Protein AF-A0A943JLZ9-F1 (afdb_monomer_lite)

Radius of gyration: 15.03 Å; chains: 1; bounding box: 36×26×39 Å

Secondary structure (DSSP, 8-state):
-HHHHHHHGGGHHHHHHH-GGGGG--HHHHHHHHHHHHHTT--HHHHHHHHHH-GGGGGS-HHHHHHHHHHHHHTT---HHHHHHH-GGGGG--HHHHHHHHHHHHHTT--HHHHHHHHHTT----

pLDDT: mean 94.98, std 5.13, range [67.19, 98.5]

Structure (mmCIF, N/CA/C/O backbone):
data_AF-A0A943JLZ9-F1
#
_entry.id   AF-A0A943JLZ9-F1
#
loop_
_atom_site.group_PDB
_atom_site.id
_atom_site.type_symbol
_atom_site.label_atom_id
_atom_site.label_alt_id
_atom_site.label_comp_id
_atom_site.label_asym_id
_atom_site.label_entity_id
_atom_site.label_seq_id
_atom_site.pdbx_PDB_ins_code
_atom_site.Cartn_x
_atom_site.Cartn_y
_atom_site.Cartn_z
_atom_site.occupancy
_atom_site.B_iso_or_equiv
_atom_site.auth_seq_id
_atom_site.auth_comp_id
_atom_site.auth_asym_id
_atom_site.auth_atom_id
_atom_site.pdbx_PDB_model_num
ATOM 1 N N . MET A 1 1 ? 13.382 -2.433 -11.930 1.00 87.81 1 MET A N 1
ATOM 2 C CA . MET A 1 1 ? 12.777 -2.377 -13.274 1.00 87.81 1 MET A CA 1
ATOM 3 C C . MET A 1 1 ? 12.350 -3.739 -13.820 1.00 87.81 1 MET A C 1
ATOM 5 O O . MET A 1 1 ? 11.164 -3.914 -14.076 1.00 87.81 1 MET A O 1
ATOM 9 N N . LYS A 1 2 ? 13.245 -4.733 -13.972 1.00 89.25 2 LYS A N 1
ATOM 10 C CA . LYS A 1 2 ? 12.861 -6.070 -14.490 1.00 89.25 2 LYS A CA 1
ATOM 11 C C . LYS A 1 2 ? 11.788 -6.750 -13.629 1.00 89.25 2 LYS A C 1
ATOM 13 O O . LYS A 1 2 ? 10.852 -7.335 -14.163 1.00 89.25 2 LYS A O 1
ATOM 18 N N . THR A 1 3 ? 11.918 -6.644 -12.307 1.00 90.69 3 THR A N 1
ATOM 19 C CA . THR A 1 3 ? 10.955 -7.187 -11.338 1.00 90.69 3 THR A CA 1
ATOM 20 C C . THR A 1 3 ? 9.562 -6.594 -11.536 1.00 90.69 3 THR A C 1
ATOM 22 O O . THR A 1 3 ? 8.589 -7.340 -11.586 1.00 90.69 3 THR A O 1
ATOM 25 N N . LEU A 1 4 ? 9.477 -5.277 -11.742 1.00 94.69 4 LEU A N 1
ATOM 26 C CA . LEU A 1 4 ? 8.221 -4.590 -12.031 1.00 94.69 4 LEU A CA 1
ATOM 27 C C . LEU A 1 4 ? 7.621 -5.068 -13.358 1.00 94.69 4 LEU A C 1
ATOM 29 O O . LEU A 1 4 ? 6.477 -5.502 -13.376 1.00 94.69 4 LEU A O 1
ATOM 33 N N . TYR A 1 5 ? 8.403 -5.094 -14.441 1.00 95.06 5 TYR A N 1
ATOM 34 C CA . TYR A 1 5 ? 7.933 -5.595 -15.739 1.00 95.06 5 TYR A CA 1
ATOM 35 C C . TYR A 1 5 ? 7.380 -7.026 -15.656 1.00 95.06 5 TYR A C 1
ATOM 37 O O . TYR A 1 5 ? 6.311 -7.310 -16.186 1.00 95.06 5 TYR A O 1
ATOM 45 N N . ASN A 1 6 ? 8.062 -7.923 -14.940 1.00 94.44 6 ASN A N 1
ATOM 46 C CA . ASN A 1 6 ? 7.595 -9.299 -14.747 1.00 94.44 6 ASN A CA 1
ATOM 47 C C . ASN A 1 6 ? 6.294 -9.397 -13.929 1.00 94.44 6 ASN A C 1
ATOM 49 O O . ASN A 1 6 ? 5.597 -10.407 -14.014 1.00 94.44 6 ASN A O 1
ATOM 53 N N . LEU A 1 7 ? 5.997 -8.397 -13.098 1.00 94.75 7 LEU A N 1
ATOM 54 C CA . LEU A 1 7 ? 4.815 -8.370 -12.242 1.00 94.75 7 LEU A CA 1
ATOM 55 C C . LEU A 1 7 ? 3.585 -7.831 -12.982 1.00 94.75 7 LEU A C 1
ATO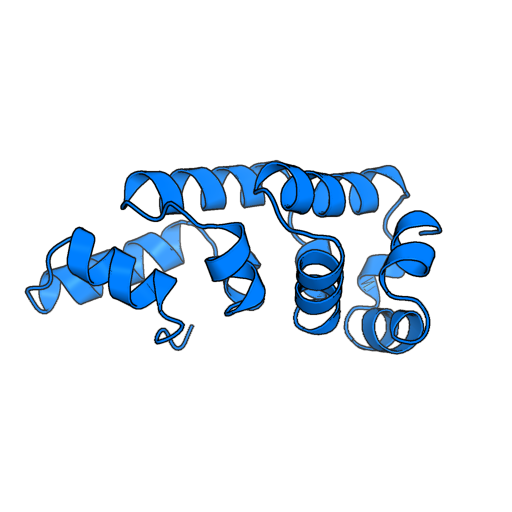M 57 O O . LEU A 1 7 ? 2.511 -8.410 -12.870 1.00 94.75 7 LEU A O 1
ATOM 61 N N . ILE A 1 8 ? 3.739 -6.749 -13.750 1.00 96.25 8 ILE A N 1
ATOM 62 C CA . ILE A 1 8 ? 2.599 -6.059 -14.384 1.00 96.25 8 ILE A CA 1
ATOM 63 C C . ILE A 1 8 ? 2.495 -6.271 -15.899 1.00 96.25 8 ILE A C 1
ATOM 65 O O . ILE A 1 8 ? 1.459 -5.976 -16.483 1.00 96.25 8 ILE A O 1
ATOM 69 N N . GLY A 1 9 ? 3.515 -6.850 -16.540 1.00 95.19 9 GLY A N 1
ATOM 70 C CA . GLY A 1 9 ? 3.451 -7.314 -17.925 1.00 95.19 9 GLY A CA 1
ATOM 71 C C . GLY A 1 9 ? 3.038 -6.224 -18.914 1.00 95.19 9 GLY A C 1
ATOM 72 O O . GLY A 1 9 ? 3.741 -5.231 -19.088 1.00 95.19 9 GLY A O 1
ATOM 73 N N . GLU A 1 10 ? 1.901 -6.424 -19.581 1.00 95.19 10 GLU A N 1
ATOM 74 C CA . GLU A 1 10 ? 1.381 -5.502 -20.599 1.00 95.19 10 GLU A CA 1
ATOM 75 C C . GLU A 1 10 ? 1.022 -4.113 -20.053 1.00 95.19 10 GLU A C 1
ATOM 77 O O . GLU A 1 10 ? 1.152 -3.121 -20.773 1.00 95.19 10 GLU A O 1
ATOM 82 N N . ASP A 1 11 ? 0.680 -4.015 -18.765 1.00 97.50 11 ASP A N 1
ATOM 83 C CA . ASP A 1 11 ? 0.337 -2.751 -18.109 1.00 97.50 11 ASP A CA 1
ATOM 84 C C . ASP A 1 11 ? 1.565 -1.893 -17.783 1.00 97.50 11 ASP A C 1
ATOM 86 O O . ASP A 1 11 ? 1.430 -0.728 -17.408 1.00 97.50 11 ASP A O 1
ATOM 90 N N . PHE A 1 12 ? 2.778 -2.432 -17.960 1.00 97.12 12 PHE A N 1
ATOM 91 C CA . PHE A 1 12 ? 4.025 -1.758 -17.603 1.00 97.12 12 PHE A CA 1
ATOM 92 C C . PHE A 1 12 ? 4.145 -0.364 -18.213 1.00 97.12 12 PHE A C 1
ATOM 94 O O . PHE A 1 12 ? 4.475 0.592 -17.515 1.00 97.12 12 PHE A O 1
ATOM 101 N N . LYS A 1 13 ? 3.824 -0.228 -19.503 1.00 96.81 13 LYS A N 1
ATOM 102 C CA . LYS A 1 13 ? 3.885 1.071 -20.173 1.00 96.81 13 LYS A CA 1
ATOM 103 C C . LYS A 1 13 ? 2.862 2.054 -19.599 1.00 96.81 13 LYS A C 1
ATOM 105 O O . LYS A 1 13 ? 3.217 3.195 -19.346 1.00 96.81 13 LYS A O 1
ATOM 110 N N . ASN A 1 14 ? 1.633 1.604 -19.345 1.00 97.50 14 ASN A N 1
ATOM 111 C CA . ASN A 1 14 ? 0.578 2.454 -18.788 1.00 97.50 14 ASN A CA 1
ATOM 112 C C . ASN A 1 14 ? 0.952 2.956 -17.384 1.00 97.50 14 ASN A C 1
ATOM 114 O O . ASN A 1 14 ? 0.719 4.118 -17.061 1.00 97.50 14 ASN A O 1
ATOM 118 N N . VAL A 1 15 ? 1.574 2.098 -16.571 1.00 97.94 15 VAL A N 1
ATOM 119 C CA . VAL A 1 15 ? 2.063 2.449 -15.230 1.00 97.94 15 VAL A CA 1
ATOM 120 C C . VAL A 1 15 ? 3.192 3.482 -15.295 1.00 97.94 15 VAL A C 1
ATOM 122 O O . VAL A 1 15 ? 3.170 4.440 -14.523 1.00 97.94 15 VAL A O 1
ATOM 125 N N . LEU A 1 16 ? 4.139 3.346 -16.232 1.00 97.12 16 LEU A N 1
ATOM 126 C CA . LEU A 1 16 ? 5.190 4.353 -16.440 1.00 97.12 16 LEU A CA 1
ATOM 127 C C . LEU A 1 16 ? 4.641 5.672 -16.996 1.00 97.12 16 LEU A C 1
ATOM 129 O O . LEU A 1 16 ? 5.058 6.737 -16.552 1.00 97.12 16 LEU A O 1
ATOM 133 N N . ASP A 1 17 ? 3.687 5.612 -17.926 1.00 97.50 17 ASP A N 1
ATOM 134 C CA . ASP A 1 17 ? 3.041 6.801 -18.488 1.00 97.50 17 ASP A CA 1
ATOM 135 C C . ASP A 1 17 ? 2.263 7.568 -17.397 1.00 97.50 17 ASP A C 1
ATOM 137 O O . ASP A 1 17 ? 2.273 8.801 -17.377 1.00 97.50 17 ASP A O 1
ATOM 141 N N . ALA A 1 18 ? 1.629 6.852 -16.459 1.00 97.81 18 ALA A N 1
ATOM 142 C CA . ALA A 1 18 ? 0.933 7.439 -15.314 1.00 97.81 18 ALA A CA 1
ATOM 143 C C . ALA A 1 18 ? 1.897 8.023 -14.269 1.00 97.81 18 ALA A C 1
ATOM 145 O O . ALA A 1 18 ? 1.665 9.123 -13.765 1.00 97.81 18 ALA A O 1
ATOM 146 N N . ASN A 1 19 ? 2.988 7.315 -13.961 1.00 97.75 19 ASN A N 1
ATOM 147 C CA . ASN A 1 19 ? 4.019 7.784 -13.043 1.00 97.75 19 ASN A CA 1
ATOM 148 C C . ASN A 1 19 ? 5.433 7.677 -13.650 1.00 97.75 19 ASN A C 1
ATOM 150 O O . ASN A 1 19 ? 6.174 6.731 -13.358 1.00 97.75 19 ASN A O 1
ATOM 154 N N . PRO A 1 20 ? 5.869 8.699 -14.413 1.00 96.94 20 PRO A N 1
ATOM 155 C CA . PRO A 1 20 ? 7.193 8.708 -15.039 1.00 96.94 20 PRO A CA 1
ATOM 156 C C . PRO A 1 20 ? 8.356 8.750 -14.039 1.00 96.94 20 PRO A C 1
ATOM 158 O O . PRO A 1 20 ? 9.509 8.546 -14.412 1.00 96.94 20 PRO A O 1
ATOM 161 N N . PHE A 1 21 ? 8.094 9.042 -12.757 1.00 96.31 21 PHE A N 1
ATOM 162 C CA . PHE A 1 21 ? 9.129 9.020 -11.722 1.00 96.31 21 PHE A CA 1
ATOM 163 C C . PHE A 1 21 ? 9.728 7.622 -11.535 1.00 96.31 21 PHE A C 1
ATOM 165 O O . PHE A 1 21 ? 10.914 7.523 -11.231 1.00 96.31 21 PHE A O 1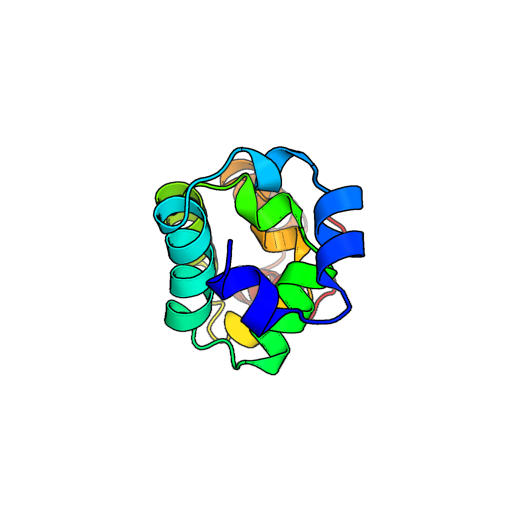
ATOM 172 N N . ILE A 1 22 ? 8.955 6.563 -11.796 1.00 97.12 22 ILE A N 1
ATOM 173 C CA . ILE A 1 22 ? 9.404 5.171 -11.664 1.00 97.12 22 ILE A CA 1
ATOM 174 C C . ILE A 1 22 ? 10.659 4.911 -12.504 1.00 97.12 22 ILE A C 1
ATOM 176 O O . ILE A 1 22 ? 11.548 4.195 -12.058 1.00 97.12 22 ILE A O 1
ATOM 180 N N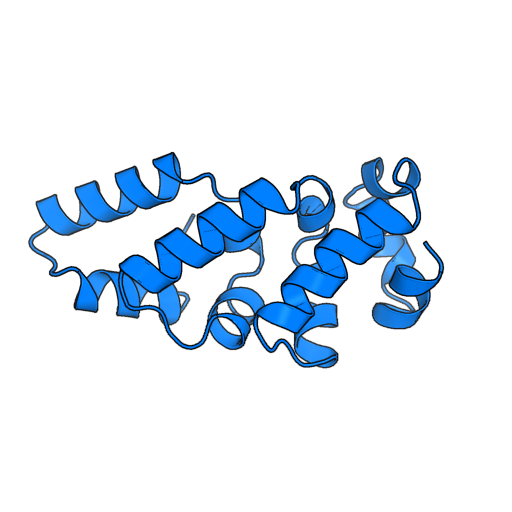 . GLU A 1 23 ? 10.787 5.535 -13.681 1.00 95.56 23 GLU A N 1
ATOM 181 C CA . GLU A 1 23 ? 11.960 5.378 -14.555 1.00 95.56 23 GLU A CA 1
ATOM 182 C C . GLU A 1 23 ? 13.273 5.864 -13.923 1.00 95.56 23 GLU A C 1
ATOM 184 O O . GLU A 1 23 ? 14.354 5.519 -14.399 1.00 95.56 23 GLU A O 1
ATOM 189 N N . LYS A 1 24 ? 13.190 6.676 -12.864 1.00 95.69 24 LYS A N 1
ATOM 190 C CA . LYS A 1 24 ? 14.346 7.223 -12.146 1.00 95.69 24 LYS A CA 1
ATOM 191 C C . LYS A 1 24 ? 14.773 6.364 -10.959 1.00 95.69 24 LYS A C 1
ATOM 193 O O . LYS A 1 24 ? 15.833 6.640 -10.405 1.00 95.69 24 LYS A O 1
ATOM 198 N N . LEU A 1 25 ? 13.959 5.382 -10.577 1.00 95.69 25 LEU A N 1
ATOM 199 C CA . LEU A 1 25 ? 14.217 4.503 -9.445 1.00 95.69 25 LEU A CA 1
ATOM 200 C C . LEU A 1 25 ? 15.157 3.367 -9.833 1.00 95.69 25 LEU A C 1
ATOM 202 O O . LEU A 1 25 ? 15.097 2.834 -10.949 1.00 95.69 25 LEU A O 1
ATOM 206 N N . ASP A 1 26 ? 15.991 2.959 -8.885 1.00 93.88 26 ASP A N 1
ATOM 207 C CA . ASP A 1 26 ? 16.792 1.755 -9.030 1.00 93.88 26 ASP A CA 1
ATOM 208 C C . ASP A 1 26 ? 15.990 0.470 -8.725 1.00 93.88 26 ASP A C 1
ATOM 210 O O . ASP A 1 26 ? 14.812 0.479 -8.350 1.00 93.88 26 ASP A O 1
ATOM 214 N N . ASP A 1 27 ? 16.616 -0.684 -8.970 1.00 91.81 27 ASP A N 1
ATOM 215 C CA . ASP A 1 27 ? 15.980 -1.981 -8.730 1.00 91.81 27 ASP A CA 1
ATOM 216 C C . ASP A 1 27 ? 15.655 -2.204 -7.243 1.00 91.81 27 ASP A C 1
ATOM 218 O O . ASP A 1 27 ? 14.632 -2.821 -6.947 1.00 91.81 27 ASP A O 1
ATOM 222 N N . LEU A 1 28 ? 16.478 -1.687 -6.325 1.00 93.00 28 LEU A N 1
ATOM 223 C CA . LEU A 1 28 ? 16.299 -1.853 -4.883 1.00 93.00 28 LEU A CA 1
ATOM 224 C C . LEU A 1 28 ? 15.105 -1.036 -4.380 1.00 93.00 28 LEU A C 1
ATOM 226 O O . LEU A 1 28 ? 14.304 -1.544 -3.600 1.00 93.00 28 LEU A O 1
ATOM 230 N N . GLU A 1 29 ? 14.956 0.202 -4.845 1.00 94.69 29 GLU A N 1
ATOM 231 C CA . GLU A 1 29 ? 13.817 1.064 -4.520 1.00 94.69 29 GLU A CA 1
ATOM 232 C C . GLU A 1 29 ? 12.498 0.416 -4.960 1.00 94.69 29 GLU A C 1
ATOM 234 O O . GLU A 1 29 ? 11.580 0.263 -4.154 1.00 94.69 29 GLU A O 1
ATOM 239 N N . ILE A 1 30 ? 12.440 -0.084 -6.198 1.00 95.81 30 ILE A N 1
ATOM 240 C CA . ILE A 1 30 ? 11.272 -0.812 -6.715 1.00 95.81 30 ILE A CA 1
ATOM 241 C C . ILE A 1 30 ? 11.001 -2.083 -5.896 1.00 95.81 30 ILE A C 1
ATOM 243 O O . ILE A 1 30 ? 9.848 -2.396 -5.581 1.00 95.81 30 ILE A O 1
ATOM 247 N N . GLU A 1 31 ? 12.047 -2.837 -5.552 1.00 95.25 31 GLU A N 1
ATOM 248 C CA . GLU A 1 31 ? 11.911 -4.057 -4.759 1.00 95.25 31 GLU A CA 1
ATOM 249 C C . GLU A 1 31 ? 11.438 -3.785 -3.334 1.00 95.25 31 GLU A C 1
ATOM 251 O O . GLU A 1 31 ? 10.663 -4.584 -2.816 1.00 95.25 31 GLU A O 1
ATOM 256 N N . ASN A 1 32 ? 11.815 -2.664 -2.720 1.00 96.06 32 ASN A N 1
ATOM 257 C CA . ASN A 1 32 ? 11.348 -2.298 -1.385 1.00 96.06 32 ASN A CA 1
ATOM 258 C C . ASN A 1 32 ? 9.822 -2.130 -1.344 1.00 96.06 32 ASN A C 1
ATOM 260 O O . ASN A 1 32 ? 9.173 -2.685 -0.455 1.00 96.06 32 ASN A O 1
ATOM 264 N N . ASN A 1 33 ? 9.226 -1.438 -2.323 1.00 97.06 33 ASN A N 1
ATOM 265 C CA . ASN A 1 33 ? 7.768 -1.294 -2.392 1.00 97.06 33 ASN A CA 1
ATOM 266 C C . ASN A 1 33 ? 7.071 -2.634 -2.680 1.00 97.06 33 ASN A C 1
ATOM 268 O O . ASN A 1 33 ? 6.052 -2.946 -2.067 1.00 97.06 33 ASN A O 1
ATOM 272 N N . ILE A 1 34 ? 7.630 -3.461 -3.570 1.00 97.31 34 ILE A N 1
ATOM 273 C CA . ILE A 1 34 ? 7.072 -4.790 -3.871 1.00 97.31 34 ILE A CA 1
ATOM 274 C C . ILE A 1 34 ? 7.181 -5.722 -2.654 1.00 97.31 34 ILE A C 1
ATOM 276 O O . ILE A 1 34 ? 6.256 -6.479 -2.367 1.00 97.31 34 ILE A O 1
ATOM 280 N N . ASN A 1 35 ? 8.297 -5.687 -1.928 1.00 97.12 35 ASN A N 1
ATOM 281 C CA . ASN A 1 35 ? 8.498 -6.503 -0.734 1.00 97.12 35 ASN A CA 1
ATOM 282 C C . ASN A 1 35 ? 7.575 -6.066 0.401 1.00 97.12 35 ASN A C 1
ATOM 284 O O . ASN A 1 35 ? 7.020 -6.938 1.059 1.00 97.12 35 ASN A O 1
ATOM 288 N N . PHE A 1 36 ? 7.311 -4.766 0.555 1.00 98.50 36 PHE A N 1
ATOM 289 C CA . PHE A 1 36 ? 6.273 -4.294 1.469 1.00 98.50 36 PHE A CA 1
ATOM 290 C C . PHE A 1 36 ? 4.911 -4.945 1.174 1.00 98.50 36 PHE A C 1
ATOM 292 O O . PHE A 1 36 ? 4.263 -5.433 2.096 1.00 98.50 36 PHE A O 1
ATOM 299 N N . LEU A 1 37 ? 4.492 -5.021 -0.098 1.00 98.44 37 LEU A N 1
ATOM 300 C CA . LEU A 1 37 ? 3.226 -5.677 -0.449 1.00 98.44 37 LEU A CA 1
ATOM 301 C C . LEU A 1 37 ? 3.232 -7.177 -0.106 1.00 98.44 37 LEU A C 1
ATOM 303 O O . LEU A 1 37 ? 2.228 -7.709 0.358 1.00 98.44 37 LEU A O 1
ATOM 307 N N . LYS A 1 38 ? 4.367 -7.864 -0.276 1.00 97.81 38 LYS A N 1
ATOM 308 C CA . LYS A 1 38 ? 4.505 -9.268 0.151 1.00 97.81 38 LYS A CA 1
ATOM 309 C C . LYS A 1 38 ? 4.427 -9.423 1.669 1.00 97.81 38 LYS A C 1
ATOM 311 O O . LYS A 1 38 ? 3.842 -10.387 2.138 1.00 97.81 38 LYS A O 1
ATOM 316 N N . GLU A 1 39 ? 5.019 -8.503 2.428 1.00 97.50 39 GLU A N 1
ATOM 317 C CA . GLU A 1 39 ? 5.006 -8.533 3.897 1.00 97.50 39 GLU A CA 1
ATOM 318 C C . GLU A 1 39 ? 3.614 -8.351 4.499 1.00 97.50 39 GLU A C 1
ATOM 320 O O . GLU A 1 39 ? 3.383 -8.778 5.627 1.00 97.50 39 GLU A O 1
ATOM 325 N N . VAL A 1 40 ? 2.704 -7.698 3.776 1.00 97.44 40 VAL A N 1
ATOM 326 C CA . VAL A 1 40 ? 1.293 -7.577 4.171 1.00 97.44 40 VAL A CA 1
ATOM 327 C C . VAL A 1 40 ? 0.426 -8.684 3.568 1.00 97.44 40 VAL A C 1
ATOM 329 O O . VAL A 1 40 ? -0.790 -8.543 3.529 1.00 97.44 40 VAL A O 1
ATOM 332 N N . ASP A 1 41 ? 1.048 -9.777 3.112 1.00 97.69 41 ASP A N 1
ATOM 333 C CA . ASP A 1 41 ? 0.411 -10.974 2.557 1.00 97.69 41 ASP A CA 1
ATOM 334 C C . ASP A 1 41 ? -0.418 -10.728 1.280 1.00 97.69 41 ASP A C 1
ATOM 336 O O . ASP A 1 41 ? -1.409 -11.421 1.013 1.00 97.69 41 ASP A O 1
ATOM 340 N N . CYS A 1 42 ? -0.023 -9.757 0.444 1.00 98.44 42 CYS A N 1
ATOM 341 C CA . CYS A 1 42 ? -0.622 -9.613 -0.882 1.00 98.44 42 CYS A CA 1
ATOM 342 C C . CYS A 1 42 ? -0.229 -10.790 -1.783 1.00 98.44 42 CYS A C 1
ATOM 344 O O . CYS A 1 42 ? 0.950 -11.083 -2.008 1.00 98.44 42 CYS A O 1
ATOM 346 N N . SER A 1 43 ? -1.235 -11.425 -2.379 1.00 98.12 43 SER A N 1
ATOM 347 C CA . SER A 1 43 ? -1.044 -12.357 -3.487 1.00 98.12 43 SER A CA 1
ATOM 348 C C . SER A 1 43 ? -0.480 -11.654 -4.728 1.00 98.12 43 SER A C 1
ATOM 350 O O . SER A 1 43 ? -0.493 -10.428 -4.839 1.00 98.12 43 SER A O 1
ATOM 352 N N . TYR A 1 44 ? -0.005 -12.439 -5.697 1.00 97.44 44 TYR A N 1
ATOM 353 C CA . TYR A 1 44 ? 0.505 -11.906 -6.964 1.00 97.44 44 TYR A CA 1
ATOM 354 C C . TYR A 1 44 ? -0.522 -11.020 -7.689 1.00 97.44 44 TYR A C 1
ATOM 356 O O . TYR A 1 44 ? -0.179 -9.917 -8.108 1.00 97.44 44 TYR A O 1
ATOM 364 N N . GLU A 1 45 ? -1.780 -11.463 -7.766 1.00 97.50 45 GLU A N 1
ATOM 365 C CA . GLU A 1 45 ? -2.855 -10.694 -8.406 1.00 97.50 45 GLU A CA 1
ATOM 366 C C . GLU A 1 45 ? -3.163 -9.397 -7.648 1.00 97.50 45 GLU A C 1
ATOM 368 O O . GLU A 1 45 ? -3.274 -8.345 -8.268 1.00 97.50 45 GLU A O 1
ATOM 373 N N . GLN A 1 46 ? -3.198 -9.435 -6.311 1.00 98.31 46 GLN A N 1
ATOM 374 C CA . GLN A 1 46 ? -3.390 -8.227 -5.496 1.00 98.31 46 GLN A CA 1
ATOM 375 C C . GLN A 1 46 ? -2.244 -7.230 -5.695 1.00 98.31 46 GLN A C 1
ATOM 377 O O . GLN A 1 46 ? -2.475 -6.0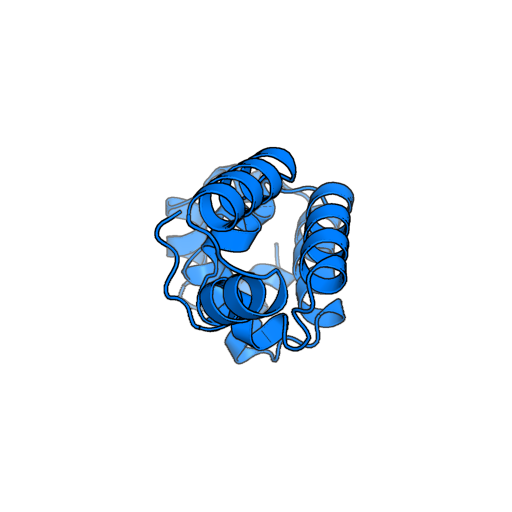46 -5.913 1.00 98.31 46 GLN A O 1
ATOM 382 N N . MET A 1 47 ? -0.989 -7.696 -5.691 1.00 98.50 47 MET A N 1
ATOM 383 C CA . MET A 1 47 ? 0.159 -6.826 -5.968 1.00 98.50 47 MET A CA 1
ATOM 384 C C . MET A 1 47 ? 0.060 -6.178 -7.351 1.00 98.50 47 MET A C 1
ATOM 386 O O . MET A 1 47 ? 0.317 -4.981 -7.489 1.00 98.50 47 MET A O 1
ATOM 390 N N . LYS A 1 48 ? -0.324 -6.959 -8.367 1.00 98.12 48 LYS A N 1
ATOM 391 C CA . LYS A 1 48 ? -0.516 -6.464 -9.731 1.00 98.12 48 LYS A CA 1
ATOM 392 C C . LYS A 1 48 ? -1.604 -5.387 -9.775 1.00 98.12 48 LYS A C 1
ATOM 394 O O . LYS A 1 48 ? -1.337 -4.295 -10.275 1.00 98.12 48 LYS A O 1
ATOM 399 N N . ASN A 1 49 ? -2.782 -5.659 -9.215 1.00 97.88 49 ASN A N 1
ATOM 400 C CA . ASN A 1 49 ? -3.896 -4.712 -9.158 1.00 97.88 49 ASN A CA 1
ATOM 401 C C . ASN A 1 49 ? -3.492 -3.411 -8.460 1.00 97.88 49 ASN A C 1
ATOM 403 O O . ASN A 1 49 ? -3.639 -2.334 -9.036 1.00 97.88 49 ASN A O 1
ATOM 407 N N . ILE A 1 50 ? -2.919 -3.509 -7.258 1.00 98.44 50 ILE A N 1
ATOM 408 C CA . ILE A 1 50 ? -2.489 -2.352 -6.465 1.00 98.44 50 ILE A CA 1
ATOM 409 C C . ILE A 1 50 ? -1.562 -1.450 -7.276 1.00 98.44 50 ILE A C 1
ATOM 411 O O . ILE A 1 50 ? -1.759 -0.240 -7.308 1.00 98.44 50 ILE A O 1
ATOM 415 N N . ILE A 1 51 ? -0.569 -2.024 -7.958 1.00 98.38 51 ILE A N 1
ATOM 416 C CA . ILE A 1 51 ? 0.405 -1.248 -8.732 1.00 98.38 51 ILE A CA 1
ATOM 417 C C . ILE A 1 51 ? -0.238 -0.591 -9.956 1.00 98.38 51 ILE A C 1
ATOM 419 O O . ILE A 1 51 ? 0.070 0.561 -10.258 1.00 98.38 51 ILE A O 1
ATOM 423 N N . ILE A 1 52 ? -1.122 -1.300 -10.660 1.00 97.88 52 ILE A N 1
ATOM 424 C CA . ILE A 1 52 ? -1.811 -0.763 -11.840 1.00 97.88 52 ILE A CA 1
ATOM 425 C C . ILE A 1 52 ? -2.718 0.407 -11.449 1.00 97.88 52 ILE A C 1
ATOM 427 O O . ILE A 1 52 ? -2.725 1.434 -12.127 1.00 97.88 52 ILE A O 1
ATOM 431 N N . PHE A 1 53 ? -3.459 0.270 -10.348 1.00 97.06 53 PHE A N 1
ATOM 432 C CA . PHE A 1 53 ? -4.399 1.289 -9.879 1.00 97.06 53 PHE A CA 1
ATOM 433 C C . PHE A 1 53 ? -3.741 2.394 -9.044 1.00 97.06 53 PHE A C 1
ATOM 435 O O . PHE A 1 53 ? -4.300 3.485 -8.935 1.00 97.06 53 PHE A O 1
ATOM 442 N N . ASN A 1 54 ? -2.552 2.153 -8.488 1.00 97.88 54 ASN A N 1
ATOM 443 C CA . ASN A 1 54 ? -1.760 3.155 -7.783 1.00 97.88 54 ASN A CA 1
ATOM 444 C C . ASN A 1 54 ? -0.256 3.098 -8.142 1.00 97.88 54 ASN A C 1
ATOM 446 O O . ASN A 1 54 ? 0.576 2.710 -7.315 1.00 97.88 54 ASN A O 1
ATOM 450 N N . PRO A 1 55 ? 0.134 3.592 -9.333 1.00 97.81 55 PRO A N 1
ATOM 451 C CA . PRO A 1 55 ? 1.542 3.757 -9.706 1.00 97.81 55 PRO A CA 1
ATOM 452 C C . PRO A 1 55 ? 2.344 4.666 -8.760 1.00 97.81 55 PRO A C 1
ATOM 454 O O . PRO A 1 55 ? 3.570 4.577 -8.705 1.00 97.81 55 PRO A O 1
ATOM 457 N N . TRP A 1 56 ? 1.679 5.549 -8.007 1.00 97.56 56 TRP A N 1
ATOM 458 C CA . TRP A 1 56 ? 2.315 6.463 -7.051 1.00 97.56 56 TRP A CA 1
ATOM 459 C C . TRP A 1 56 ? 2.783 5.782 -5.764 1.00 97.56 56 TRP A C 1
ATOM 461 O O . TRP A 1 56 ? 3.522 6.403 -5.002 1.00 97.56 56 TRP A O 1
ATOM 471 N N . LEU A 1 57 ? 2.468 4.496 -5.559 1.00 97.56 57 LEU A N 1
ATOM 472 C CA . LEU A 1 57 ? 3.075 3.681 -4.503 1.00 97.56 57 LEU A CA 1
ATOM 473 C C . LEU A 1 57 ? 4.610 3.790 -4.510 1.00 97.56 57 LEU A C 1
ATOM 475 O O . LEU A 1 57 ? 5.228 3.867 -3.452 1.00 97.56 57 LEU A O 1
ATOM 479 N N . PHE A 1 58 ? 5.223 3.853 -5.694 1.00 97.50 58 PHE A N 1
ATOM 480 C CA . PHE A 1 58 ? 6.677 3.948 -5.859 1.00 97.50 58 PHE A CA 1
ATOM 481 C C . PHE A 1 58 ? 7.276 5.305 -5.466 1.00 97.50 58 PHE A C 1
ATOM 483 O O . PHE A 1 58 ? 8.493 5.461 -5.445 1.00 97.50 58 PHE A O 1
ATOM 490 N N . ASN A 1 59 ? 6.449 6.295 -5.130 1.00 96.44 59 ASN A N 1
ATOM 491 C CA . ASN A 1 59 ? 6.922 7.548 -4.545 1.00 96.44 59 ASN A CA 1
ATOM 492 C C . ASN A 1 59 ? 7.088 7.437 -3.024 1.00 96.44 59 ASN A C 1
ATOM 494 O O . ASN A 1 59 ? 7.658 8.342 -2.417 1.00 96.44 59 ASN A O 1
ATOM 498 N N . ARG A 1 60 ? 6.566 6.370 -2.405 1.00 96.88 60 ARG A N 1
ATOM 499 C CA . ARG A 1 60 ? 6.621 6.160 -0.959 1.00 96.88 60 ARG A CA 1
ATOM 500 C C . ARG A 1 60 ? 7.877 5.394 -0.582 1.00 96.88 60 ARG A C 1
ATOM 502 O O . ARG A 1 60 ? 8.211 4.376 -1.189 1.00 96.88 60 ARG A O 1
ATOM 509 N N . SER A 1 61 ? 8.527 5.840 0.483 1.00 95.50 61 SER A N 1
ATOM 510 C CA . SER A 1 61 ? 9.588 5.075 1.130 1.00 95.50 61 SER A CA 1
ATOM 511 C C . SER A 1 61 ? 9.016 3.891 1.914 1.00 95.50 61 SER A C 1
ATOM 513 O O . SER A 1 61 ? 7.882 3.915 2.400 1.00 95.50 61 SER A O 1
ATOM 515 N N . TYR A 1 62 ? 9.834 2.856 2.098 1.00 95.38 62 TYR A N 1
ATOM 516 C CA . TYR A 1 62 ? 9.468 1.709 2.930 1.00 95.38 62 TYR A CA 1
ATOM 517 C C . TYR A 1 62 ? 9.097 2.128 4.365 1.00 95.38 62 TYR A C 1
ATOM 519 O O . TYR A 1 62 ? 8.130 1.618 4.927 1.00 95.38 62 TYR A O 1
ATOM 527 N N . ASP A 1 63 ? 9.811 3.098 4.945 1.00 96.38 63 ASP A N 1
ATOM 528 C CA . ASP A 1 63 ? 9.539 3.588 6.301 1.00 96.38 63 ASP A CA 1
ATOM 529 C C . ASP A 1 63 ? 8.169 4.269 6.422 1.00 96.38 63 ASP A C 1
ATOM 531 O O . ASP A 1 63 ? 7.479 4.094 7.429 1.00 96.38 63 ASP A O 1
ATOM 535 N N . GLU A 1 64 ? 7.752 5.035 5.411 1.00 97.12 64 GLU A N 1
ATOM 536 C CA . GLU A 1 64 ? 6.419 5.652 5.362 1.00 97.12 64 GLU A CA 1
ATOM 537 C C . GLU A 1 64 ? 5.322 4.591 5.262 1.00 97.12 64 GLU A C 1
ATOM 539 O O . GLU A 1 64 ? 4.371 4.609 6.047 1.00 97.12 64 GLU A O 1
ATOM 544 N N . LEU A 1 65 ? 5.495 3.613 4.370 1.00 98.12 65 LEU A N 1
ATOM 545 C CA . LEU A 1 65 ? 4.564 2.494 4.226 1.00 98.12 65 LEU A CA 1
ATOM 546 C C . LEU A 1 65 ? 4.471 1.665 5.511 1.00 98.12 65 LEU A C 1
ATOM 548 O O . LEU A 1 65 ? 3.381 1.280 5.936 1.00 98.12 65 LEU A O 1
ATOM 552 N N . ASN A 1 66 ? 5.596 1.441 6.189 1.00 97.50 66 ASN A N 1
ATOM 553 C CA . ASN A 1 66 ? 5.633 0.705 7.446 1.00 97.50 66 ASN A CA 1
ATOM 554 C C . ASN A 1 66 ? 4.944 1.476 8.587 1.00 97.50 66 ASN A C 1
ATOM 556 O O . ASN A 1 66 ? 4.234 0.877 9.396 1.00 97.50 66 ASN A O 1
ATOM 560 N N . LYS A 1 67 ? 5.089 2.807 8.645 1.00 97.88 67 LYS A N 1
ATOM 561 C CA . LYS A 1 67 ? 4.322 3.645 9.583 1.00 97.88 67 LYS A CA 1
ATOM 562 C C . LYS A 1 67 ? 2.821 3.543 9.313 1.00 97.88 67 LYS A C 1
ATOM 564 O O . LYS A 1 67 ? 2.063 3.377 10.268 1.00 97.88 67 LYS A O 1
ATOM 569 N N . LEU A 1 68 ? 2.405 3.592 8.044 1.00 98.06 68 LEU A N 1
ATOM 570 C CA . LEU A 1 68 ? 0.997 3.470 7.658 1.00 98.06 68 LEU A CA 1
ATOM 571 C C . LEU A 1 68 ? 0.442 2.100 8.057 1.00 98.06 68 LEU A C 1
ATOM 573 O O . LEU A 1 68 ? -0.562 2.034 8.762 1.00 98.06 68 LEU A O 1
ATOM 577 N N . LYS A 1 69 ? 1.149 1.018 7.709 1.00 97.56 69 LYS A N 1
ATOM 578 C CA . LYS A 1 69 ? 0.839 -0.356 8.137 1.00 97.56 69 LYS A CA 1
ATOM 579 C C . LYS A 1 69 ? 0.601 -0.435 9.646 1.00 97.56 69 LYS A C 1
ATOM 581 O O . LYS A 1 69 ? -0.442 -0.913 10.085 1.00 97.56 69 LYS A O 1
ATOM 586 N N . ASN A 1 70 ? 1.536 0.080 10.443 1.00 97.50 70 ASN A N 1
ATOM 587 C CA . ASN A 1 70 ? 1.436 0.031 11.902 1.00 97.50 70 ASN A CA 1
ATOM 588 C C . ASN A 1 70 ? 0.259 0.855 12.435 1.00 97.50 70 ASN A C 1
ATOM 590 O O . ASN A 1 70 ? -0.403 0.430 13.383 1.00 97.50 70 ASN A O 1
ATOM 594 N N . LYS A 1 71 ? -0.036 2.007 11.821 1.00 97.38 71 LYS A N 1
ATOM 595 C CA . LYS A 1 71 ? -1.199 2.821 12.182 1.00 97.38 71 LYS A CA 1
ATOM 596 C C . LYS A 1 71 ? -2.508 2.075 11.914 1.00 97.38 71 LYS A C 1
ATOM 598 O O . LYS A 1 71 ? -3.347 2.024 12.811 1.00 97.38 71 LYS A O 1
ATOM 603 N N . LEU A 1 72 ? -2.660 1.465 10.740 1.00 96.94 72 LEU A N 1
ATOM 604 C CA . LEU A 1 72 ? -3.860 0.709 10.364 1.00 96.94 72 LEU A CA 1
ATOM 605 C C . LEU A 1 72 ? -4.070 -0.516 11.274 1.00 96.94 72 LEU A C 1
ATOM 607 O O . LEU A 1 72 ? -5.173 -0.741 11.767 1.00 96.94 72 LEU A O 1
ATOM 611 N N . ILE A 1 73 ? -2.998 -1.239 11.610 1.00 96.56 73 ILE A N 1
ATOM 612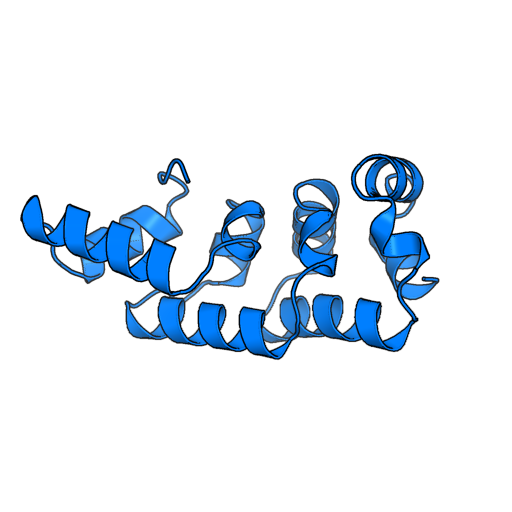 C CA . ILE A 1 73 ? -3.059 -2.340 12.586 1.00 96.56 73 ILE A CA 1
ATOM 613 C C . ILE A 1 73 ? -3.457 -1.822 13.973 1.00 96.56 73 ILE A C 1
ATOM 615 O O . ILE A 1 73 ? -4.280 -2.437 14.648 1.00 96.56 73 ILE A O 1
ATOM 619 N N . SER A 1 74 ? -2.914 -0.677 14.406 1.00 96.06 74 SER A N 1
ATOM 620 C CA . SER A 1 74 ? -3.196 -0.124 15.740 1.00 96.06 74 SER A CA 1
ATOM 621 C C . SER A 1 74 ? -4.664 0.252 15.958 1.00 96.06 74 SER A C 1
ATOM 623 O O . SER A 1 74 ? -5.108 0.294 17.104 1.00 96.06 74 SER A O 1
ATOM 625 N N . ILE A 1 75 ? -5.411 0.509 14.879 1.00 95.31 75 ILE A N 1
ATOM 626 C CA . ILE A 1 75 ? -6.848 0.805 14.934 1.00 95.31 75 ILE A CA 1
ATOM 627 C C . ILE A 1 75 ? -7.723 -0.435 14.718 1.00 95.31 75 ILE A C 1
ATOM 629 O O . ILE A 1 75 ? -8.935 -0.330 14.828 1.00 95.31 75 ILE A O 1
ATOM 633 N N . GLY A 1 76 ? -7.130 -1.609 14.474 1.00 95.12 76 GLY A N 1
ATOM 634 C CA . GLY A 1 76 ? -7.847 -2.885 14.402 1.00 95.12 76 GLY A CA 1
ATOM 635 C C . GLY A 1 76 ? -7.995 -3.487 13.004 1.00 95.12 76 GLY A C 1
ATOM 636 O O . GLY A 1 76 ? -8.645 -4.521 12.874 1.00 95.12 76 GLY A O 1
ATOM 637 N N . ILE A 1 77 ? -7.380 -2.906 11.969 1.00 95.31 77 ILE A N 1
ATOM 638 C CA . ILE A 1 77 ? -7.407 -3.489 10.620 1.00 95.31 77 ILE A CA 1
ATOM 639 C C . ILE A 1 77 ? -6.451 -4.682 10.571 1.00 95.31 77 ILE A C 1
ATOM 641 O O . ILE A 1 77 ? -5.264 -4.558 10.876 1.00 95.31 77 ILE A O 1
ATOM 645 N N . THR A 1 78 ? -6.975 -5.844 10.184 1.00 89.62 78 THR A N 1
ATOM 646 C CA . THR A 1 78 ? -6.236 -7.117 10.228 1.00 89.62 78 THR A CA 1
ATOM 647 C C . THR A 1 78 ? -5.929 -7.701 8.851 1.00 89.62 78 THR A C 1
ATOM 649 O O . THR A 1 78 ? -4.918 -8.383 8.712 1.00 89.62 78 THR A O 1
ATOM 652 N N . ASN A 1 79 ? -6.729 -7.398 7.823 1.00 93.38 79 ASN A N 1
ATOM 653 C CA . ASN A 1 79 ? -6.582 -7.959 6.473 1.00 93.38 79 ASN A CA 1
ATOM 654 C C . ASN A 1 79 ? -6.017 -6.932 5.481 1.00 93.38 79 ASN A C 1
ATOM 656 O O . ASN A 1 79 ? -6.647 -6.608 4.477 1.00 93.38 79 ASN A O 1
ATOM 660 N N . LEU A 1 80 ? -4.815 -6.417 5.757 1.00 96.94 80 LEU A N 1
ATOM 661 C CA . LEU A 1 80 ? -4.220 -5.320 4.981 1.00 96.94 80 LEU A CA 1
ATOM 662 C C . LEU A 1 80 ? -4.064 -5.613 3.485 1.00 96.94 80 LEU A C 1
ATOM 664 O O . LEU A 1 80 ? -4.199 -4.699 2.676 1.00 96.94 80 LEU A O 1
ATOM 668 N N . ASN A 1 81 ? -3.809 -6.862 3.095 1.00 97.31 81 ASN A N 1
ATOM 669 C CA . ASN A 1 81 ? -3.797 -7.255 1.687 1.00 97.31 81 ASN A CA 1
ATOM 670 C C . ASN A 1 81 ? -5.133 -6.983 0.986 1.00 97.31 81 ASN A C 1
ATOM 672 O O . ASN A 1 81 ? -5.143 -6.498 -0.143 1.00 97.31 81 ASN A O 1
ATOM 676 N N . ILE A 1 82 ? -6.252 -7.282 1.649 1.00 95.50 82 ILE A N 1
ATOM 677 C CA . ILE A 1 82 ? -7.598 -7.015 1.132 1.00 95.50 82 ILE A CA 1
ATOM 678 C C . ILE A 1 82 ? -7.866 -5.508 1.155 1.00 95.50 82 ILE A C 1
ATOM 680 O O . ILE A 1 82 ? -8.315 -4.954 0.150 1.00 95.50 82 ILE A O 1
ATOM 684 N N . THR A 1 83 ? -7.539 -4.824 2.255 1.00 96.06 83 THR A N 1
ATOM 685 C CA . THR A 1 83 ? -7.730 -3.372 2.377 1.00 96.06 83 THR A CA 1
ATOM 686 C C . THR A 1 83 ? -6.987 -2.614 1.272 1.00 96.06 83 THR A C 1
ATOM 688 O O . THR A 1 83 ? -7.553 -1.735 0.629 1.00 96.06 83 THR A O 1
ATOM 691 N N . PHE A 1 84 ? -5.725 -2.959 1.003 1.00 97.19 84 PHE A N 1
ATOM 692 C CA . PHE A 1 84 ? -4.930 -2.277 -0.018 1.00 97.19 84 PHE A CA 1
ATOM 693 C C . PHE A 1 84 ? -5.325 -2.653 -1.444 1.00 97.19 84 PHE A C 1
ATOM 695 O O . PHE A 1 84 ? -5.280 -1.786 -2.308 1.00 97.19 84 PHE A O 1
ATOM 702 N N . ASP A 1 85 ? -5.736 -3.895 -1.710 1.00 95.88 85 ASP A N 1
ATOM 703 C CA . ASP A 1 85 ? -6.236 -4.288 -3.036 1.00 95.88 85 ASP A CA 1
ATOM 704 C C . ASP A 1 85 ? -7.557 -3.584 -3.378 1.00 95.88 85 ASP A C 1
ATOM 706 O O . ASP A 1 85 ? -7.747 -3.118 -4.500 1.00 95.88 85 ASP A O 1
ATOM 710 N N . THR A 1 86 ? -8.443 -3.429 -2.390 1.00 93.81 86 THR A N 1
ATOM 711 C CA . THR A 1 86 ? -9.715 -2.709 -2.560 1.00 93.81 86 THR A CA 1
ATOM 712 C C . THR A 1 86 ? -9.546 -1.189 -2.582 1.00 93.81 86 THR A C 1
ATOM 714 O O . THR A 1 86 ? -10.302 -0.505 -3.270 1.00 93.81 86 THR A O 1
ATOM 717 N N . GLN A 1 87 ? -8.542 -0.649 -1.881 1.00 94.00 87 GLN A N 1
ATOM 718 C CA . GLN A 1 87 ? -8.220 0.782 -1.854 1.00 94.00 87 GLN A CA 1
ATOM 719 C C . GLN A 1 87 ? -6.721 1.050 -2.063 1.00 94.00 87 GLN A C 1
ATOM 721 O O . GLN A 1 87 ? -6.023 1.482 -1.139 1.00 94.00 87 GLN A O 1
ATOM 726 N N . PRO A 1 88 ? -6.207 0.904 -3.295 1.00 95.88 88 PRO A N 1
ATOM 727 C CA . PRO A 1 88 ? -4.782 1.093 -3.569 1.00 95.88 88 PRO A CA 1
ATOM 728 C C . PRO A 1 88 ? -4.260 2.487 -3.203 1.00 95.88 88 PRO A C 1
ATOM 730 O O . PRO A 1 88 ? -3.103 2.634 -2.812 1.00 95.88 88 PRO A O 1
ATOM 733 N N . LEU A 1 89 ? -5.112 3.517 -3.281 1.00 95.19 89 LEU A N 1
ATOM 734 C CA . LEU A 1 89 ? -4.759 4.904 -2.959 1.00 95.19 89 LEU A CA 1
ATOM 735 C C . LEU A 1 89 ? -4.567 5.164 -1.458 1.00 95.19 89 LEU A C 1
ATOM 737 O O . LEU A 1 89 ? -3.917 6.149 -1.109 1.00 95.19 89 LEU A O 1
ATOM 741 N N . LEU A 1 90 ? -5.043 4.280 -0.570 1.00 95.94 90 LEU A N 1
ATOM 742 C CA . LEU A 1 90 ? -4.749 4.364 0.866 1.00 95.94 90 LEU A CA 1
ATOM 743 C C . LEU A 1 90 ? -3.234 4.347 1.116 1.00 95.94 90 LEU A C 1
ATOM 745 O O . LEU A 1 90 ? -2.738 5.044 1.996 1.00 95.94 90 LEU A O 1
ATOM 749 N N . LEU A 1 91 ? -2.481 3.629 0.278 1.00 97.12 91 LEU A N 1
ATOM 750 C CA . LEU A 1 91 ? -1.020 3.572 0.334 1.00 97.12 91 LEU A CA 1
ATOM 751 C C . LEU A 1 91 ? -0.335 4.910 0.038 1.00 97.12 91 LEU A C 1
ATOM 753 O O . LEU A 1 91 ? 0.870 5.008 0.241 1.00 97.12 91 LEU A O 1
ATOM 757 N N . ASN A 1 92 ? -1.064 5.935 -0.410 1.00 95.94 92 ASN A N 1
ATOM 758 C CA . ASN A 1 92 ? -0.541 7.288 -0.614 1.00 95.94 92 ASN A CA 1
ATOM 759 C C . ASN A 1 92 ? -0.776 8.203 0.592 1.00 95.94 92 ASN A C 1
ATOM 761 O O . ASN A 1 92 ? -0.236 9.304 0.614 1.00 95.94 92 ASN A O 1
ATOM 765 N N . LYS A 1 93 ? -1.538 7.755 1.598 1.00 95.56 93 LYS A N 1
ATOM 766 C CA . LYS A 1 93 ? -1.879 8.582 2.754 1.00 95.56 93 LYS A CA 1
ATOM 767 C C . LYS A 1 93 ? -0.726 8.755 3.722 1.00 95.56 93 LYS A C 1
ATOM 769 O O . LYS A 1 93 ? 0.072 7.840 3.964 1.00 95.56 93 LYS A O 1
ATOM 774 N N . GLU A 1 94 ? -0.661 9.948 4.287 1.00 95.25 94 GLU A N 1
ATOM 775 C CA . GLU A 1 94 ? 0.172 10.281 5.426 1.00 95.25 94 GLU A CA 1
ATOM 776 C C . GLU A 1 94 ? -0.541 9.952 6.738 1.00 95.25 94 GLU A C 1
ATOM 778 O O . GLU A 1 94 ? -1.767 9.941 6.831 1.00 95.25 94 GLU A O 1
ATOM 783 N N . ILE A 1 95 ? 0.235 9.708 7.795 1.00 96.12 95 ILE A N 1
ATOM 784 C CA . ILE A 1 95 ? -0.325 9.326 9.102 1.00 96.12 95 ILE A CA 1
ATOM 785 C C . ILE A 1 95 ? -1.255 10.402 9.657 1.00 96.12 95 ILE A C 1
ATOM 787 O O . ILE A 1 95 ? -2.293 10.066 10.220 1.00 96.12 95 ILE A O 1
ATOM 791 N N . PHE A 1 96 ? -0.914 11.678 9.458 1.00 95.69 96 PHE A N 1
ATOM 792 C CA . PHE A 1 96 ? -1.751 12.776 9.932 1.00 95.69 96 PHE A CA 1
ATOM 793 C C . PHE A 1 96 ? -3.115 12.799 9.227 1.00 95.69 96 PHE A C 1
ATOM 795 O O . PHE A 1 96 ? -4.103 13.109 9.875 1.00 95.69 96 PHE A O 1
ATOM 802 N N . GLU A 1 97 ? -3.200 12.411 7.948 1.00 95.88 97 GLU A N 1
ATOM 803 C CA . GLU A 1 97 ? -4.483 12.324 7.234 1.00 95.88 97 GLU A CA 1
ATOM 804 C C . GLU A 1 97 ? -5.361 11.213 7.822 1.00 95.88 97 GLU A C 1
ATOM 806 O O . GLU A 1 97 ? -6.568 11.387 7.988 1.00 95.88 97 GLU A O 1
ATOM 811 N N . ILE A 1 98 ? -4.750 10.080 8.186 1.00 95.94 98 ILE A N 1
ATOM 812 C CA . ILE A 1 98 ? -5.449 8.984 8.867 1.00 95.94 98 ILE A CA 1
ATOM 813 C C . ILE A 1 98 ? -5.923 9.430 10.256 1.00 95.94 98 ILE A C 1
ATOM 815 O O . ILE A 1 98 ? -7.058 9.152 10.640 1.00 95.94 98 ILE A O 1
ATOM 819 N N . ASP A 1 99 ? -5.076 10.132 11.011 1.00 95.81 99 ASP A N 1
ATOM 820 C CA . ASP A 1 99 ? -5.429 10.673 12.326 1.00 95.81 99 ASP A CA 1
ATOM 821 C C . ASP A 1 99 ? -6.566 11.696 12.238 1.00 95.81 99 ASP A C 1
ATOM 823 O O . ASP A 1 99 ? -7.505 11.637 13.034 1.00 95.81 99 ASP A O 1
ATOM 827 N N . ASP A 1 100 ? -6.511 12.608 11.269 1.00 96.06 100 ASP A N 1
ATOM 828 C CA . ASP A 1 100 ? -7.545 13.614 11.046 1.00 96.06 100 ASP A CA 1
ATOM 829 C C . ASP A 1 100 ? -8.882 12.954 10.702 1.00 96.06 100 ASP A C 1
ATOM 831 O O . ASP A 1 100 ? -9.890 13.259 11.346 1.00 96.06 100 ASP A O 1
ATOM 835 N N . PHE A 1 101 ? -8.884 11.970 9.796 1.00 95.06 101 PHE A N 1
ATOM 836 C CA . PHE A 1 101 ? -10.078 11.186 9.481 1.00 95.06 101 PHE A CA 1
ATOM 837 C C . PHE A 1 101 ? -10.663 10.513 10.730 1.00 95.06 101 PHE A C 1
ATOM 839 O O . PHE A 1 101 ? -11.851 10.669 11.020 1.00 95.06 101 PHE A O 1
ATOM 846 N N . ILE A 1 102 ? -9.834 9.811 11.511 1.00 95.62 102 ILE A N 1
ATOM 847 C CA . ILE A 1 102 ? -10.267 9.152 12.752 1.00 95.62 102 ILE A CA 1
ATOM 848 C C . ILE A 1 102 ? -10.880 10.174 13.714 1.00 95.62 102 ILE A C 1
ATOM 850 O O . ILE A 1 102 ? -11.973 9.960 14.236 1.00 95.62 102 ILE A O 1
ATOM 854 N N . ASN A 1 103 ? -10.210 11.308 13.924 1.00 96.31 103 ASN A N 1
ATOM 855 C CA . ASN A 1 103 ? -10.678 12.356 14.825 1.00 96.31 103 ASN A CA 1
ATOM 856 C C . ASN A 1 103 ? -12.021 12.945 14.375 1.00 96.31 103 ASN A C 1
ATOM 858 O O . ASN A 1 103 ? -12.868 13.264 15.213 1.00 96.31 103 ASN A O 1
ATOM 862 N N . GLU A 1 104 ? -12.240 13.098 13.071 1.00 95.75 104 GLU A N 1
ATOM 863 C CA . GLU A 1 104 ? -13.528 13.525 12.525 1.00 95.75 104 GLU A CA 1
ATOM 864 C C . GLU A 1 104 ? -14.636 12.496 12.753 1.00 95.75 104 GLU A C 1
ATOM 866 O O . GLU A 1 104 ? -15.749 12.879 13.115 1.00 95.75 104 GLU A O 1
ATOM 871 N N . GLN A 1 105 ? -14.351 11.203 12.587 1.00 95.56 105 GLN A N 1
ATOM 872 C CA . GLN A 1 105 ? -15.334 10.145 12.831 1.00 95.56 105 GLN A CA 1
ATOM 873 C C . GLN A 1 105 ? -15.668 9.997 14.325 1.00 95.56 105 GLN A C 1
ATOM 875 O O . GLN A 1 105 ? -16.840 9.889 14.684 1.00 95.56 105 GLN A O 1
ATOM 880 N N . ILE A 1 106 ? -14.676 10.122 15.212 1.00 96.81 106 ILE A N 1
ATOM 881 C CA . ILE A 1 106 ? -14.900 10.149 16.667 1.00 96.81 106 ILE A CA 1
ATOM 882 C C . ILE A 1 106 ? -15.791 11.335 17.056 1.00 96.81 106 ILE A C 1
ATOM 884 O O . ILE A 1 106 ? -16.710 11.186 17.859 1.00 96.81 106 ILE A O 1
ATOM 888 N N . LYS A 1 107 ? -15.587 12.519 16.456 1.00 97.19 107 LYS A N 1
ATOM 889 C CA . LYS A 1 107 ? -16.465 13.686 16.680 1.00 97.19 107 LYS A CA 1
ATOM 890 C C . LYS A 1 107 ? -17.908 13.443 16.225 1.00 97.19 107 LYS A C 1
ATOM 892 O O . LYS A 1 107 ? -18.812 14.090 16.748 1.00 97.19 107 LYS A O 1
ATOM 897 N N . LYS A 1 108 ? -18.129 12.526 15.276 1.00 96.19 108 LYS A N 1
ATOM 898 C CA . LYS A 1 108 ? -19.461 12.073 14.837 1.00 96.19 108 LYS A CA 1
ATOM 899 C C . LYS A 1 108 ? -20.049 10.977 15.737 1.00 96.19 108 LYS A C 1
ATOM 901 O O . LYS A 1 108 ? -21.193 10.590 15.526 1.00 96.19 108 LYS A O 1
ATOM 906 N N . GLY A 1 109 ? -19.308 10.532 16.753 1.00 97.31 109 GLY A N 1
ATOM 907 C CA . GLY A 1 109 ? -19.749 9.552 17.744 1.00 97.31 109 GLY A CA 1
ATOM 908 C C . GLY A 1 109 ? -19.408 8.101 17.410 1.00 97.31 109 GLY A C 1
ATOM 909 O O . GLY A 1 109 ? -19.947 7.225 18.076 1.00 97.31 109 GLY A O 1
ATOM 910 N N . LEU A 1 110 ? -18.552 7.852 16.413 1.00 96.56 110 LEU A N 1
ATOM 911 C CA . LEU A 1 110 ? -18.126 6.499 16.047 1.00 96.56 110 LEU A CA 1
ATOM 912 C C . LEU A 1 110 ? -17.014 5.982 16.964 1.00 96.56 110 LEU A C 1
ATOM 914 O O . LEU A 1 110 ? -16.104 6.725 17.353 1.00 96.56 110 LEU A O 1
ATOM 918 N N . GLU A 1 111 ? -17.071 4.690 17.268 1.00 96.50 111 GLU A N 1
ATOM 919 C CA . GLU A 1 111 ? -16.021 3.957 17.968 1.00 96.50 111 GLU A CA 1
ATOM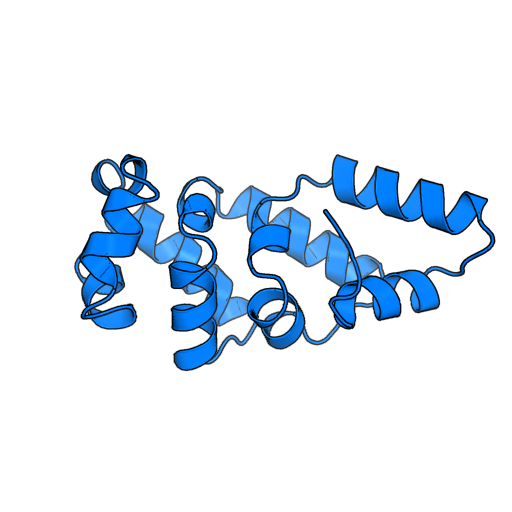 920 C C . GLU A 1 111 ? -14.892 3.529 17.008 1.00 96.50 111 GLU A C 1
ATOM 922 O O . GLU A 1 111 ? -15.063 3.443 15.792 1.00 96.50 111 GLU A O 1
ATOM 927 N N . ILE A 1 112 ? -13.694 3.257 17.541 1.00 95.19 112 ILE A N 1
ATOM 928 C CA . ILE A 1 112 ? -12.505 2.928 16.727 1.00 95.19 112 ILE A CA 1
ATOM 929 C C . ILE A 1 112 ? -12.711 1.683 15.853 1.00 95.19 112 ILE A C 1
ATOM 931 O O . ILE A 1 112 ? -12.254 1.665 14.714 1.00 95.19 112 ILE A O 1
ATOM 935 N N . ASN A 1 113 ? -13.402 0.664 16.361 1.00 94.44 113 ASN A N 1
ATOM 936 C CA . ASN A 1 113 ? -13.752 -0.537 15.600 1.00 94.44 113 ASN A CA 1
ATOM 937 C C . ASN A 1 113 ? -14.681 -0.220 14.419 1.00 94.44 113 ASN A C 1
ATOM 939 O O . ASN A 1 113 ? -14.433 -0.704 13.324 1.00 94.44 113 ASN A O 1
ATOM 943 N N . GLU A 1 114 ? -15.688 0.638 14.605 1.00 94.69 114 GLU A N 1
ATOM 944 C CA . GLU A 1 114 ? -16.573 1.064 13.512 1.00 94.69 114 GLU A CA 1
ATOM 945 C C . GLU A 1 114 ? -15.791 1.835 12.439 1.00 94.69 114 GLU A C 1
ATOM 947 O O . GLU A 1 114 ? -16.016 1.668 11.243 1.00 94.69 114 GLU A O 1
ATOM 952 N N . ILE A 1 115 ? -14.827 2.660 12.859 1.00 94.38 115 ILE A N 1
ATOM 953 C CA . ILE A 1 115 ? -13.943 3.399 11.949 1.00 94.38 115 ILE A CA 1
ATOM 954 C C . ILE A 1 115 ? -13.028 2.441 11.179 1.00 94.38 115 ILE A C 1
ATOM 956 O O . ILE A 1 115 ? -12.832 2.617 9.976 1.00 94.38 115 ILE A O 1
ATOM 960 N N . ALA A 1 116 ? -12.477 1.432 11.854 1.00 94.06 116 ALA A N 1
ATOM 961 C CA . ALA A 1 116 ? -11.664 0.401 11.221 1.00 94.06 116 ALA A CA 1
ATOM 962 C C . ALA A 1 116 ? -12.472 -0.391 10.187 1.00 94.06 116 ALA A C 1
ATOM 964 O O . ALA A 1 116 ? -11.986 -0.570 9.075 1.00 94.06 116 ALA A O 1
ATOM 965 N N . ASP A 1 117 ? -13.712 -0.768 10.507 1.00 92.19 117 ASP A N 1
ATOM 966 C CA . ASP A 1 117 ? -14.621 -1.450 9.580 1.00 92.19 117 ASP A CA 1
ATOM 967 C C . ASP A 1 117 ? -14.941 -0.575 8.355 1.00 92.19 117 ASP A C 1
ATOM 969 O O . ASP A 1 117 ? -14.947 -1.058 7.221 1.00 92.19 117 ASP A O 1
ATOM 973 N N . ILE A 1 118 ? -15.151 0.734 8.548 1.00 91.69 118 ILE A N 1
ATOM 974 C CA . ILE A 1 118 ? -15.361 1.686 7.445 1.00 91.69 118 ILE A CA 1
ATOM 975 C C . ILE A 1 118 ? -14.141 1.719 6.519 1.00 91.69 118 ILE A C 1
ATOM 977 O O . ILE A 1 118 ? -14.307 1.618 5.301 1.00 91.69 118 ILE A O 1
ATOM 981 N N . ILE A 1 119 ? -12.932 1.828 7.080 1.00 91.38 119 ILE A N 1
ATOM 982 C CA . ILE A 1 119 ? -11.696 1.809 6.291 1.00 91.38 119 ILE A CA 1
ATOM 983 C C . ILE A 1 119 ? -11.529 0.454 5.604 1.00 91.38 119 ILE A C 1
ATOM 985 O O . ILE A 1 119 ? -11.224 0.437 4.424 1.00 91.38 119 ILE A O 1
ATOM 989 N N . ASP A 1 120 ? -11.752 -0.674 6.275 1.00 87.19 120 ASP A N 1
ATOM 990 C CA . ASP A 1 120 ? -11.547 -2.002 5.678 1.00 87.19 120 ASP A CA 1
ATOM 991 C C . ASP A 1 120 ? -12.556 -2.303 4.556 1.00 87.19 120 ASP A C 1
ATOM 993 O O . ASP A 1 120 ? -12.238 -2.957 3.565 1.00 87.19 120 ASP A O 1
ATOM 997 N N . SER A 1 121 ? -13.770 -1.756 4.662 1.00 84.69 121 SER A N 1
ATOM 998 C CA . SER A 1 121 ? -14.858 -1.991 3.707 1.00 84.69 121 SER A CA 1
ATOM 999 C C . SER A 1 121 ? -14.721 -1.287 2.352 1.00 84.69 121 SER A C 1
ATOM 1001 O O . SER A 1 121 ? -15.533 -1.547 1.464 1.00 84.69 121 SER A O 1
ATOM 1003 N N . GLY A 1 122 ? -13.760 -0.375 2.168 1.00 77.56 122 GLY A N 1
ATOM 1004 C CA . GLY A 1 122 ? -13.678 0.402 0.924 1.00 77.56 122 GLY A CA 1
ATOM 1005 C C . GLY A 1 122 ? -14.539 1.660 0.882 1.00 77.56 122 GLY A C 1
ATOM 1006 O O . GLY A 1 122 ? -14.553 2.340 -0.139 1.00 77.56 122 GLY A O 1
ATOM 1007 N N . CYS A 1 123 ? -15.265 1.988 1.954 1.00 72.81 123 CYS A N 1
ATOM 1008 C CA . CYS A 1 123 ? -16.259 3.068 1.947 1.00 72.81 123 CYS A CA 1
ATOM 1009 C C . CYS A 1 123 ? -15.681 4.466 2.230 1.00 72.81 123 CYS A C 1
ATOM 1011 O O . CYS A 1 123 ? -16.440 5.390 2.532 1.00 72.81 123 CYS A O 1
ATOM 1013 N N . VAL A 1 124 ? -14.357 4.633 2.174 1.00 77.12 124 VAL A N 1
ATOM 1014 C CA . VAL A 1 124 ? -13.702 5.916 2.448 1.00 77.12 124 VAL A CA 1
ATOM 1015 C C . VAL A 1 124 ? -13.356 6.618 1.143 1.00 77.12 124 VAL A C 1
ATOM 1017 O O . VAL A 1 124 ? -12.545 6.137 0.354 1.00 77.12 124 VAL A O 1
ATOM 1020 N N . GLU A 1 125 ? -13.953 7.791 0.942 1.00 69.19 125 GLU A N 1
ATOM 1021 C CA . GLU A 1 125 ? -13.468 8.758 -0.038 1.00 69.19 125 GLU A CA 1
ATOM 1022 C C . GLU A 1 125 ? -12.326 9.555 0.601 1.00 69.19 125 GLU A C 1
ATOM 1024 O O . GLU A 1 125 ? -12.511 10.242 1.608 1.00 69.19 125 GLU A O 1
ATOM 1029 N N . TRP A 1 126 ? -11.135 9.375 0.038 1.00 67.19 126 TRP A N 1
ATOM 1030 C CA . TRP A 1 126 ? -9.853 9.861 0.538 1.00 67.19 126 TRP A CA 1
ATOM 1031 C C . TRP A 1 126 ? -9.438 11.203 -0.056 1.00 67.19 126 TRP A C 1
ATOM 1033 O O . TRP A 1 126 ? -9.685 11.429 -1.260 1.00 67.19 126 TRP A O 1
#

Foldseek 3Di:
DVVQCVLQPPLVVVLCVVPVCVVVDDPVLVVLLLVLLVVLVADSVLSNQLCSVCSCLSVDDSVQQVVLVVLLVVLPQNNVSQLCSLPSCSSVDGPVVVVVQQVVVVVVVDDSVVVSCCSSVSVDDD

Sequence (126 aa):
MKTLYNLIGEDFKNVLDANPFIEKLDDLEIENNINFLKEVDCSYEQMKNIIIFNPWLFNRSYDELNKLKNKLISIGITNLNITFDTQPLLLNKEIFEIDDFINEQIKKGLEINEIADIIDSGCVEW